Protein AF-A0A4Y2TD21-F1 (afdb_monomer_lite)

Sequence (107 aa):
MTGELARDAGLSAEEKIDSILKSVLDAIQEEIKSRFTRMNDLNSKFGFLLDVEKLFNKPLDDDEQISCKNLSRFCSTDFDGQELVAEICDCKMLSRNKQDVRPQKPQ

Foldseek 3Di:
DVVVVVVVVVVVVVVVVVVVVVVVVVVVVVVVVVVVVVVVVVCQQCVVVVPLVCLQPDPDDPVQLVSLCSNCVVVVVPGDSVVVNVVSVVVNVVVVVVVVPDDDDDD

Radius of gyration: 28.61 Å; chains: 1; bounding box: 57×46×87 Å

Structure (mmCIF, N/CA/C/O backbone):
data_AF-A0A4Y2TD21-F1
#
_entry.id   AF-A0A4Y2TD21-F1
#
loop_
_atom_site.group_PDB
_atom_site.id
_atom_site.type_symbol
_atom_site.label_atom_id
_atom_site.label_alt_id
_atom_site.label_comp_id
_atom_site.label_asym_id
_atom_site.label_entity_id
_atom_site.label_seq_id
_atom_site.pdbx_PDB_ins_code
_atom_site.Cartn_x
_atom_site.Cartn_y
_atom_site.Cartn_z
_atom_site.occupancy
_atom_site.B_iso_or_equiv
_atom_site.auth_seq_id
_atom_site.auth_comp_id
_atom_site.auth_asym_id
_atom_site.auth_atom_id
_atom_site.pdbx_PDB_model_num
ATOM 1 N N . MET A 1 1 ? 42.680 12.720 -44.587 1.00 60.19 1 MET A N 1
ATOM 2 C CA . MET A 1 1 ? 41.343 12.332 -45.083 1.00 60.19 1 MET A CA 1
ATOM 3 C C . MET A 1 1 ? 40.782 11.039 -44.491 1.00 60.19 1 MET A C 1
ATOM 5 O O . MET A 1 1 ? 39.798 11.143 -43.780 1.00 60.19 1 MET A O 1
ATOM 9 N N . THR A 1 2 ? 41.338 9.835 -44.696 1.00 63.81 2 THR A N 1
ATOM 10 C CA . THR A 1 2 ? 40.731 8.587 -44.150 1.00 63.81 2 THR A CA 1
ATOM 11 C C . THR A 1 2 ? 40.754 8.493 -42.618 1.00 63.81 2 THR A C 1
ATOM 13 O O . THR A 1 2 ? 39.800 8.004 -42.023 1.00 63.81 2 THR A O 1
ATOM 16 N N . GLY A 1 3 ? 41.802 9.005 -41.964 1.00 65.62 3 GLY A N 1
ATOM 17 C CA . GLY A 1 3 ? 41.897 9.028 -40.496 1.00 65.62 3 GLY A CA 1
ATOM 18 C C . GLY A 1 3 ? 41.008 10.072 -39.804 1.00 65.62 3 GLY A C 1
ATOM 19 O O . GLY A 1 3 ? 40.674 9.896 -38.638 1.00 65.62 3 GLY A O 1
ATOM 20 N N . GLU A 1 4 ? 40.603 11.135 -40.503 1.00 67.06 4 GLU A N 1
ATOM 21 C CA . GLU A 1 4 ? 39.709 12.173 -39.958 1.00 67.06 4 GLU A CA 1
ATOM 22 C C . GLU A 1 4 ? 38.255 11.701 -39.969 1.00 67.06 4 GLU A C 1
ATOM 24 O O . GLU A 1 4 ? 37.579 11.807 -38.954 1.00 67.06 4 GLU A O 1
ATOM 29 N N . LEU A 1 5 ? 37.811 11.071 -41.064 1.00 68.94 5 LEU A N 1
ATOM 30 C CA . LEU A 1 5 ? 36.469 10.486 -41.173 1.00 68.94 5 LEU A CA 1
ATOM 31 C C . LEU A 1 5 ? 36.238 9.354 -40.158 1.00 68.94 5 LEU A C 1
ATOM 33 O O . LEU A 1 5 ? 35.152 9.234 -39.601 1.00 68.94 5 LEU A O 1
ATOM 37 N N . ALA A 1 6 ? 37.261 8.536 -39.887 1.00 70.56 6 ALA A N 1
ATOM 38 C CA . ALA A 1 6 ? 37.178 7.478 -38.879 1.00 70.56 6 ALA A CA 1
ATOM 39 C C . ALA A 1 6 ? 37.098 8.032 -37.443 1.00 70.56 6 ALA A C 1
ATOM 41 O O . ALA A 1 6 ? 36.390 7.470 -36.611 1.00 70.56 6 ALA A O 1
ATOM 42 N N . ARG A 1 7 ? 37.797 9.140 -37.155 1.00 73.50 7 ARG A N 1
ATOM 43 C CA . ARG A 1 7 ? 37.713 9.833 -35.859 1.00 73.50 7 ARG A CA 1
ATOM 44 C C . ARG A 1 7 ? 36.351 10.497 -35.659 1.00 73.50 7 ARG A C 1
ATOM 46 O O . ARG A 1 7 ? 35.777 10.349 -34.591 1.00 73.50 7 ARG A O 1
ATOM 53 N N . ASP A 1 8 ? 35.827 11.159 -36.685 1.00 74.94 8 ASP A N 1
ATOM 54 C CA . ASP A 1 8 ? 34.511 11.811 -36.658 1.00 74.94 8 ASP A CA 1
ATOM 55 C C . ASP A 1 8 ? 33.362 10.797 -36.494 1.00 74.94 8 ASP A C 1
ATOM 57 O O . ASP A 1 8 ? 32.475 10.966 -35.660 1.00 74.94 8 ASP A O 1
ATOM 61 N N . ALA A 1 9 ? 33.433 9.658 -37.195 1.00 76.19 9 ALA A N 1
ATOM 62 C CA . ALA A 1 9 ? 32.492 8.554 -37.000 1.00 76.19 9 ALA A CA 1
ATOM 63 C C . ALA A 1 9 ? 32.563 7.954 -35.581 1.00 76.19 9 ALA A C 1
ATOM 65 O O . ALA A 1 9 ? 31.533 7.564 -35.031 1.00 76.19 9 ALA A O 1
ATOM 66 N N . GLY A 1 10 ? 33.763 7.894 -34.988 1.00 76.88 10 GLY A N 1
ATOM 67 C CA . GLY A 1 10 ? 33.968 7.482 -33.598 1.00 76.88 10 GLY A CA 1
ATOM 68 C C . GLY A 1 10 ? 33.323 8.448 -32.603 1.00 76.88 10 GLY A C 1
ATOM 69 O O . GLY A 1 10 ? 32.544 8.009 -31.762 1.00 76.88 10 GLY A O 1
ATOM 70 N N . LEU A 1 11 ? 33.558 9.755 -32.767 1.00 74.62 11 LEU A N 1
ATOM 71 C CA . LEU A 1 11 ? 32.929 10.802 -31.952 1.00 74.62 11 LEU A CA 1
ATOM 72 C C . LEU A 1 11 ? 31.394 10.746 -32.053 1.00 74.62 11 LEU A C 1
ATOM 74 O O . LEU A 1 11 ? 30.709 10.754 -31.035 1.00 74.62 11 LEU A O 1
ATOM 78 N N . SER A 1 12 ? 30.844 10.561 -33.258 1.00 87.62 12 SER A N 1
ATOM 79 C CA . SER A 1 12 ? 29.394 10.416 -33.456 1.00 87.62 12 SER A CA 1
ATOM 80 C C . SER A 1 12 ? 28.809 9.155 -32.800 1.00 87.62 12 SER A C 1
ATOM 82 O O . SER A 1 12 ? 27.655 9.150 -32.360 1.00 87.62 12 SER A O 1
ATOM 84 N N . ALA A 1 13 ? 29.571 8.059 -32.744 1.00 89.88 13 ALA A N 1
ATOM 85 C CA . ALA A 1 13 ? 29.144 6.839 -32.064 1.00 89.88 13 ALA A CA 1
ATOM 86 C C . ALA A 1 13 ? 29.146 7.014 -30.538 1.00 89.88 13 ALA A C 1
ATOM 88 O O . ALA A 1 13 ? 28.184 6.605 -29.886 1.00 89.88 13 ALA A O 1
ATOM 89 N N . GLU A 1 14 ? 30.176 7.657 -29.985 1.00 91.19 14 GLU A N 1
ATOM 90 C CA . GLU A 1 14 ? 30.267 7.989 -28.558 1.00 91.19 14 GLU A CA 1
ATOM 91 C C . GLU A 1 14 ? 29.109 8.896 -28.120 1.00 91.19 14 GLU A C 1
ATOM 93 O O . GLU A 1 14 ? 28.405 8.568 -27.168 1.00 91.19 14 GLU A O 1
ATOM 98 N N . GLU A 1 15 ? 28.812 9.959 -28.873 1.00 93.44 15 GLU A N 1
ATOM 99 C CA . GLU A 1 15 ? 27.688 10.865 -28.587 1.00 93.44 15 GLU A CA 1
ATOM 100 C C . GLU A 1 15 ? 26.330 10.149 -28.585 1.00 93.44 15 GLU A C 1
ATOM 102 O O . GLU A 1 15 ? 25.465 10.426 -27.747 1.00 93.44 15 GLU A O 1
ATOM 107 N N . LYS A 1 16 ? 26.127 9.198 -29.508 1.00 93.94 16 LYS A N 1
ATOM 108 C CA . LYS A 1 16 ? 24.903 8.385 -29.552 1.00 93.94 16 LYS A CA 1
ATOM 109 C C . LYS A 1 16 ? 24.796 7.458 -28.351 1.00 93.94 16 LYS A C 1
ATOM 111 O O . LYS A 1 16 ? 23.710 7.338 -27.788 1.00 93.94 16 LYS A O 1
ATOM 116 N N . ILE A 1 17 ? 25.893 6.809 -27.963 1.00 95.00 17 ILE A N 1
ATOM 117 C CA . ILE A 1 17 ? 25.929 5.947 -26.777 1.00 95.00 17 ILE A CA 1
ATOM 118 C C . ILE A 1 17 ? 25.608 6.777 -25.533 1.00 95.00 17 ILE A C 1
ATOM 120 O O . ILE A 1 17 ? 24.720 6.400 -24.771 1.00 95.00 17 ILE A O 1
ATOM 124 N N . ASP A 1 18 ? 26.234 7.942 -25.379 1.00 96.31 18 ASP A N 1
ATOM 125 C CA . ASP A 1 18 ? 25.968 8.868 -24.278 1.00 96.31 18 ASP A CA 1
ATOM 126 C C . ASP A 1 18 ? 24.509 9.329 -24.244 1.00 96.31 18 ASP A C 1
ATOM 128 O O . ASP A 1 18 ? 23.890 9.369 -23.178 1.00 96.31 18 ASP A O 1
ATOM 132 N N . SER A 1 19 ? 23.932 9.656 -25.402 1.00 95.88 19 SER A N 1
ATOM 133 C CA . SER A 1 19 ? 22.521 10.034 -25.500 1.00 95.88 19 SER A CA 1
ATOM 134 C C . SER A 1 19 ? 21.601 8.896 -25.063 1.00 95.88 19 SER A C 1
ATOM 136 O O . SER A 1 19 ? 20.652 9.135 -24.319 1.00 95.88 19 SER A O 1
ATOM 138 N N . ILE A 1 20 ? 21.872 7.664 -25.505 1.00 96.50 20 ILE A N 1
ATOM 139 C CA . ILE A 1 20 ? 21.077 6.488 -25.133 1.00 96.50 20 ILE A CA 1
ATOM 140 C C . ILE A 1 20 ? 21.192 6.230 -23.631 1.00 96.50 20 ILE A C 1
ATOM 142 O O . ILE A 1 20 ? 20.176 6.025 -22.970 1.00 96.50 20 ILE A O 1
ATOM 146 N N . LEU A 1 21 ? 22.407 6.276 -23.079 1.00 97.81 21 LEU A N 1
ATOM 147 C CA . LEU A 1 21 ? 22.640 6.075 -21.651 1.00 97.81 21 LEU A CA 1
ATOM 148 C C . LEU A 1 21 ? 21.890 7.110 -20.812 1.00 97.81 21 LEU A C 1
ATOM 150 O O . LEU A 1 21 ? 21.228 6.730 -19.849 1.00 97.81 21 LEU A O 1
ATOM 154 N N . LYS A 1 22 ? 21.922 8.389 -21.202 1.00 97.81 22 LYS A N 1
ATOM 155 C CA . LYS A 1 22 ? 21.147 9.449 -20.536 1.00 97.81 22 LYS A CA 1
ATOM 156 C C . LYS A 1 22 ? 19.652 9.148 -20.561 1.00 97.81 22 LYS A C 1
ATOM 158 O O . LYS A 1 22 ? 19.033 9.111 -19.506 1.00 97.81 22 LYS A O 1
ATOM 163 N N . SER A 1 23 ? 19.093 8.824 -21.728 1.00 97.75 23 SER A N 1
ATOM 164 C CA . SER A 1 23 ? 17.667 8.492 -21.840 1.00 97.75 23 SER A CA 1
ATOM 165 C C . SER A 1 23 ? 17.267 7.266 -21.012 1.00 97.75 23 SER A C 1
ATOM 167 O O . SER A 1 23 ? 16.188 7.247 -20.422 1.00 97.75 23 SER A O 1
ATOM 169 N N . VAL A 1 24 ? 18.127 6.246 -20.936 1.00 98.38 24 VAL A N 1
ATOM 170 C CA . VAL A 1 24 ? 17.888 5.065 -20.092 1.00 98.38 24 VAL A CA 1
ATOM 171 C C . VAL A 1 24 ? 17.927 5.432 -18.608 1.00 98.38 24 VAL A C 1
ATOM 173 O O . VAL A 1 24 ? 17.062 4.989 -17.853 1.00 98.38 24 VAL A O 1
ATOM 176 N N . LEU A 1 25 ? 18.892 6.250 -18.182 1.00 98.62 25 LEU A N 1
ATOM 177 C CA . LEU A 1 25 ? 18.987 6.714 -16.796 1.00 98.62 25 LEU A CA 1
ATOM 178 C C . LEU A 1 25 ? 17.778 7.563 -16.396 1.00 98.62 25 LEU A C 1
ATOM 180 O O . LEU A 1 25 ? 17.222 7.335 -15.322 1.00 98.62 25 LEU A O 1
ATOM 184 N N . ASP A 1 26 ? 17.327 8.463 -17.269 1.00 98.44 26 ASP A N 1
ATOM 185 C CA . ASP A 1 26 ? 16.133 9.282 -17.040 1.00 98.44 26 ASP A CA 1
ATOM 186 C C . ASP A 1 26 ? 14.885 8.400 -16.873 1.00 98.44 26 ASP A C 1
ATOM 188 O O . ASP A 1 26 ? 14.118 8.563 -15.922 1.00 98.44 26 ASP A O 1
ATOM 192 N N . ALA A 1 27 ? 14.712 7.398 -17.744 1.00 98.50 27 ALA A N 1
ATOM 193 C CA . ALA A 1 27 ? 13.598 6.457 -17.653 1.00 98.50 27 ALA A CA 1
ATOM 194 C C . ALA A 1 27 ? 13.627 5.640 -16.349 1.00 98.50 27 ALA A C 1
ATOM 196 O O . ALA A 1 27 ? 12.594 5.466 -15.700 1.00 98.50 27 ALA A O 1
ATOM 197 N N . ILE A 1 28 ? 14.806 5.165 -15.931 1.00 98.62 28 ILE A N 1
ATOM 198 C CA . ILE A 1 28 ? 14.974 4.444 -14.661 1.00 98.62 28 ILE A CA 1
ATOM 199 C C . ILE A 1 28 ? 14.655 5.358 -13.476 1.00 98.62 28 ILE A C 1
ATOM 201 O O . ILE A 1 28 ? 13.979 4.932 -12.539 1.00 98.62 28 ILE A O 1
ATOM 205 N N . GLN A 1 29 ? 15.118 6.607 -13.504 1.00 98.69 29 GLN A N 1
ATOM 206 C CA . GLN A 1 29 ? 14.864 7.564 -12.434 1.00 98.69 29 GLN A CA 1
ATOM 207 C C . GLN A 1 29 ? 13.363 7.826 -12.262 1.00 98.69 29 GLN A C 1
ATOM 209 O O . GLN A 1 29 ? 12.869 7.801 -11.131 1.00 98.69 29 GLN A O 1
ATOM 214 N N . GLU A 1 30 ? 12.631 8.047 -13.353 1.00 98.62 30 GLU A N 1
ATOM 215 C CA . GLU A 1 30 ? 11.182 8.270 -13.299 1.00 98.62 30 GLU A CA 1
ATOM 216 C C . GLU A 1 30 ? 10.420 7.024 -12.835 1.00 98.62 30 GLU A C 1
ATOM 218 O O . GLU A 1 30 ? 9.515 7.125 -12.001 1.00 98.62 30 GLU A O 1
ATOM 223 N N . GLU A 1 31 ? 10.835 5.832 -13.266 1.00 98.62 31 GLU A N 1
ATOM 224 C CA . GLU A 1 31 ? 10.248 4.578 -12.788 1.00 98.62 31 GLU A CA 1
ATOM 225 C C . GLU A 1 31 ? 10.483 4.381 -11.281 1.00 98.62 31 GLU A C 1
ATOM 227 O O . GLU A 1 31 ? 9.562 4.017 -10.546 1.00 98.62 31 GLU A O 1
ATOM 232 N N . ILE A 1 32 ? 11.692 4.668 -10.781 1.00 98.69 32 ILE A N 1
ATOM 233 C CA . ILE A 1 32 ? 12.002 4.597 -9.345 1.00 98.69 32 ILE A CA 1
ATOM 234 C C . ILE A 1 32 ? 11.141 5.588 -8.559 1.00 98.69 32 ILE A C 1
ATOM 236 O O . ILE A 1 32 ? 10.548 5.203 -7.549 1.00 98.69 32 ILE A O 1
ATOM 240 N N . LYS A 1 33 ? 11.023 6.840 -9.021 1.00 98.69 33 LYS A N 1
ATOM 241 C CA . LYS A 1 33 ? 10.160 7.847 -8.380 1.00 98.69 33 LYS A CA 1
ATOM 242 C C . LYS A 1 33 ? 8.706 7.388 -8.341 1.00 98.69 33 LYS A C 1
ATOM 244 O O . LYS A 1 33 ? 8.080 7.443 -7.286 1.00 98.69 33 LYS A O 1
ATOM 249 N N . SER A 1 34 ? 8.183 6.897 -9.462 1.00 98.56 34 SER A N 1
ATOM 250 C CA . SER A 1 34 ? 6.815 6.384 -9.568 1.00 98.56 34 SER A CA 1
ATOM 251 C C . SER A 1 34 ? 6.568 5.235 -8.586 1.00 98.56 34 SER A C 1
ATOM 253 O O . SER A 1 34 ? 5.606 5.255 -7.812 1.00 98.56 34 SER A O 1
ATOM 255 N N . ARG A 1 35 ? 7.491 4.266 -8.527 1.00 98.56 35 ARG A N 1
ATOM 256 C CA . ARG A 1 35 ? 7.411 3.143 -7.584 1.00 98.56 35 ARG A CA 1
ATOM 257 C C . ARG A 1 35 ? 7.476 3.594 -6.134 1.00 98.56 35 ARG A C 1
ATOM 259 O O . ARG A 1 35 ? 6.708 3.080 -5.328 1.00 98.56 35 ARG A O 1
ATOM 266 N N . PHE A 1 36 ? 8.348 4.543 -5.807 1.00 98.38 36 PHE A N 1
ATOM 267 C CA . PHE A 1 36 ? 8.470 5.068 -4.450 1.00 98.38 36 PHE A CA 1
ATOM 268 C C . PHE A 1 36 ? 7.202 5.814 -4.019 1.00 98.38 36 PHE A C 1
ATOM 270 O O . PHE A 1 36 ? 6.693 5.586 -2.924 1.00 98.38 36 PHE A O 1
ATOM 277 N N . THR A 1 37 ? 6.627 6.626 -4.908 1.00 98.44 37 THR A N 1
ATOM 278 C CA . THR A 1 37 ? 5.337 7.290 -4.679 1.00 98.44 37 THR A CA 1
ATOM 279 C C . THR A 1 37 ? 4.228 6.273 -4.431 1.00 98.44 37 THR A C 1
ATOM 281 O O . THR A 1 37 ? 3.509 6.384 -3.440 1.00 98.44 37 THR A O 1
ATOM 284 N N . ARG A 1 38 ? 4.125 5.237 -5.274 1.00 97.12 38 ARG A N 1
ATOM 285 C CA . ARG A 1 38 ? 3.136 4.167 -5.088 1.00 97.12 38 ARG A CA 1
ATOM 286 C C . ARG A 1 38 ? 3.357 3.403 -3.783 1.00 97.12 38 ARG A C 1
ATOM 288 O O . ARG A 1 38 ? 2.396 3.093 -3.095 1.00 97.12 38 ARG A O 1
ATOM 295 N N . MET A 1 39 ? 4.604 3.113 -3.424 1.00 97.12 39 MET A N 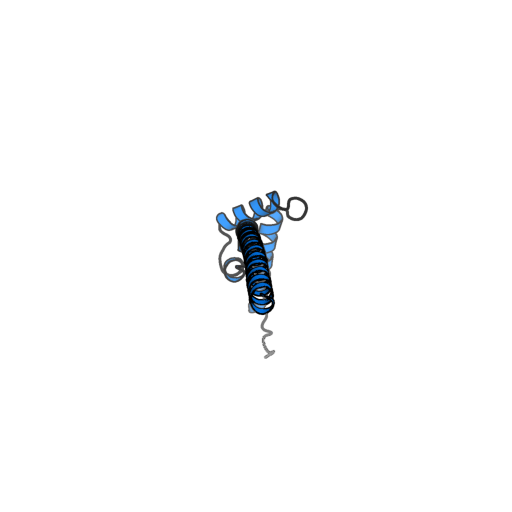1
ATOM 296 C CA . MET A 1 39 ? 4.934 2.443 -2.166 1.00 97.12 39 MET A CA 1
ATOM 297 C C . MET A 1 39 ? 4.508 3.280 -0.954 1.00 97.12 39 MET A C 1
ATOM 299 O O . MET A 1 39 ? 3.916 2.734 -0.031 1.00 97.12 39 MET A O 1
ATOM 303 N N . ASN A 1 40 ? 4.742 4.595 -0.970 1.00 97.00 40 ASN A N 1
ATOM 304 C CA . ASN A 1 40 ? 4.312 5.490 0.108 1.00 97.00 40 ASN A CA 1
ATOM 305 C C . ASN A 1 40 ? 2.788 5.611 0.203 1.00 97.00 40 ASN A C 1
ATOM 307 O O . ASN A 1 40 ? 2.249 5.640 1.306 1.00 97.00 40 ASN A O 1
ATOM 311 N N . ASP A 1 41 ? 2.092 5.655 -0.934 1.00 95.19 41 ASP A N 1
ATOM 312 C CA . ASP A 1 41 ? 0.626 5.644 -0.977 1.00 95.19 41 ASP A CA 1
ATOM 313 C C . ASP A 1 41 ? 0.052 4.344 -0.393 1.00 95.19 41 ASP A C 1
ATOM 315 O O . ASP A 1 41 ? -0.857 4.372 0.429 1.00 95.19 41 ASP A O 1
ATOM 319 N N . LEU A 1 42 ? 0.630 3.198 -0.747 1.00 94.12 42 LEU A N 1
ATOM 320 C CA . LEU A 1 42 ? 0.238 1.908 -0.183 1.00 94.12 42 LEU A CA 1
ATOM 321 C C . LEU A 1 42 ? 0.544 1.832 1.324 1.00 94.12 42 LEU A C 1
ATOM 323 O O . LEU A 1 42 ? -0.312 1.439 2.117 1.00 94.12 42 LEU A O 1
ATOM 327 N N . ASN A 1 43 ? 1.725 2.296 1.741 1.00 95.44 43 ASN A N 1
ATOM 328 C CA . ASN A 1 43 ? 2.110 2.347 3.149 1.00 95.44 43 ASN A CA 1
ATOM 329 C C . ASN A 1 43 ? 1.196 3.269 3.976 1.00 95.44 43 ASN A C 1
ATOM 331 O O . ASN A 1 43 ? 0.888 2.946 5.117 1.00 95.44 43 ASN A O 1
ATOM 335 N N . SER A 1 44 ? 0.709 4.382 3.420 1.00 93.94 44 SER A N 1
ATOM 336 C CA . SER A 1 44 ? -0.231 5.257 4.137 1.00 93.94 44 SER A CA 1
ATOM 337 C C . SER A 1 44 ? -1.624 4.638 4.305 1.00 93.94 44 SER A C 1
ATOM 339 O O . SER A 1 44 ? -2.335 4.986 5.244 1.00 93.94 44 SER A O 1
ATOM 341 N N . LYS A 1 45 ? -2.008 3.701 3.428 1.00 92.81 45 LYS A N 1
ATOM 342 C CA . LYS A 1 45 ? -3.327 3.051 3.437 1.00 92.81 45 LYS A CA 1
ATOM 343 C C . LYS A 1 45 ? -3.394 1.811 4.320 1.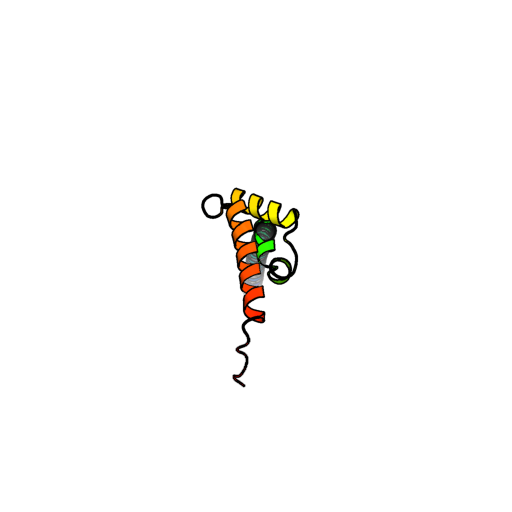00 92.81 45 LYS A C 1
ATOM 345 O O . LYS A 1 45 ? -4.381 1.633 5.025 1.00 92.81 45 LYS A O 1
ATOM 350 N N . PHE A 1 46 ? -2.378 0.949 4.277 1.00 93.12 46 PHE A N 1
ATOM 351 C CA . PHE A 1 46 ? -2.371 -0.309 5.039 1.00 93.12 46 PHE A CA 1
ATOM 352 C C . PHE A 1 46 ? -1.107 -0.537 5.868 1.00 93.12 46 PHE A C 1
ATOM 354 O O . PHE A 1 46 ? -1.033 -1.529 6.586 1.00 93.12 46 PHE A O 1
ATOM 361 N N . GLY A 1 47 ? -0.112 0.353 5.808 1.00 94.88 47 GLY A N 1
ATOM 362 C CA . GLY A 1 47 ? 1.165 0.168 6.508 1.00 94.88 47 GLY A CA 1
ATOM 363 C C . GLY A 1 47 ? 1.025 0.053 8.026 1.00 94.88 47 GLY A C 1
ATOM 364 O O . GLY A 1 47 ? 1.852 -0.596 8.656 1.00 94.88 47 GLY A O 1
ATOM 365 N N . PHE A 1 48 ? -0.058 0.578 8.612 1.00 94.38 48 PHE A N 1
ATOM 366 C CA . PHE A 1 48 ? -0.373 0.383 10.031 1.00 94.38 48 PHE A CA 1
ATOM 367 C C . PHE A 1 48 ? -0.509 -1.104 10.417 1.00 94.38 48 PHE A C 1
ATOM 369 O O . PHE A 1 48 ? -0.185 -1.468 11.543 1.00 94.38 48 PHE A O 1
ATOM 376 N N . LEU A 1 49 ? -0.907 -1.978 9.479 1.00 94.38 49 LEU A N 1
ATOM 377 C CA . LEU A 1 49 ? -0.981 -3.429 9.691 1.00 94.38 49 LEU A CA 1
ATOM 378 C C . LEU A 1 49 ? 0.396 -4.086 9.857 1.00 94.38 49 LEU A C 1
ATOM 380 O O . LEU A 1 49 ? 0.489 -5.192 10.387 1.00 94.38 49 LEU A O 1
ATOM 384 N N . LEU A 1 50 ? 1.464 -3.424 9.402 1.00 94.75 50 LEU A N 1
ATOM 385 C CA . LEU A 1 50 ? 2.831 -3.936 9.500 1.00 94.75 50 LEU A CA 1
ATOM 386 C C . LEU A 1 50 ? 3.453 -3.676 10.879 1.00 94.75 50 LEU A C 1
ATOM 388 O O . LEU A 1 50 ? 4.397 -4.374 11.252 1.00 94.75 50 LEU A O 1
ATOM 392 N N . ASP A 1 51 ? 2.922 -2.728 11.658 1.00 92.88 51 ASP A N 1
ATOM 393 C CA . ASP A 1 51 ? 3.353 -2.478 13.039 1.00 92.88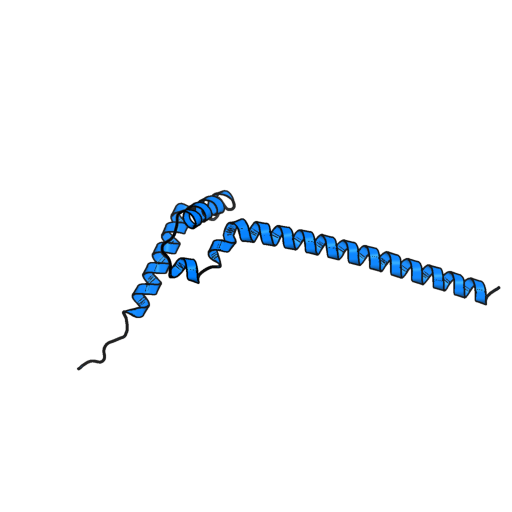 51 ASP A CA 1
ATOM 394 C C . ASP A 1 51 ? 2.664 -3.454 14.008 1.00 92.88 51 ASP A C 1
ATOM 396 O O . ASP A 1 51 ? 1.847 -3.102 14.862 1.00 92.88 51 ASP A O 1
ATOM 400 N N . VAL A 1 52 ? 2.997 -4.735 13.843 1.00 89.94 52 VAL A N 1
ATOM 401 C CA . VAL A 1 52 ? 2.458 -5.842 14.642 1.00 89.94 52 VAL A CA 1
ATOM 402 C C . VAL A 1 52 ? 2.753 -5.635 16.131 1.00 89.94 52 VAL A C 1
ATOM 404 O O . VAL A 1 52 ? 1.933 -5.970 16.983 1.00 89.94 52 VAL A O 1
ATOM 407 N N . GLU A 1 53 ? 3.895 -5.040 16.477 1.00 89.12 53 GLU A N 1
ATOM 408 C CA . GLU A 1 53 ? 4.222 -4.749 17.871 1.00 89.12 53 GLU A CA 1
ATOM 409 C C . GLU A 1 53 ? 3.216 -3.764 18.481 1.00 89.12 53 GLU A C 1
ATOM 411 O O . GLU A 1 53 ? 2.684 -4.027 19.567 1.00 89.12 53 GLU A O 1
ATOM 416 N N . LYS A 1 54 ? 2.902 -2.665 17.777 1.00 89.75 54 LYS A N 1
ATOM 417 C CA . LYS A 1 54 ? 1.877 -1.706 18.208 1.00 89.75 54 LYS A CA 1
ATOM 418 C C . LYS A 1 54 ? 0.512 -2.382 18.327 1.00 89.75 54 LYS A C 1
ATOM 420 O O . LYS A 1 54 ? -0.104 -2.279 19.389 1.00 89.75 54 LYS A O 1
ATOM 425 N N . LEU A 1 55 ? 0.092 -3.126 17.301 1.00 90.56 55 LEU A N 1
ATOM 426 C CA . LEU A 1 55 ? -1.232 -3.758 17.244 1.00 90.56 55 LEU A CA 1
ATOM 427 C C . LEU A 1 55 ? -1.468 -4.781 18.366 1.00 90.56 55 LEU A C 1
ATOM 429 O O . LEU A 1 55 ? -2.556 -4.836 18.940 1.00 90.56 55 LEU A O 1
ATOM 433 N N . PHE A 1 56 ? -0.459 -5.579 18.726 1.00 88.06 56 PHE A N 1
ATOM 434 C CA . PHE A 1 56 ? -0.617 -6.619 19.749 1.00 88.06 56 PHE A CA 1
ATOM 435 C C . PHE A 1 56 ? -0.379 -6.114 21.176 1.00 88.06 56 PHE A C 1
ATOM 437 O O . PHE A 1 56 ? -1.041 -6.574 22.113 1.00 88.06 56 PHE A O 1
ATOM 444 N N . ASN A 1 57 ? 0.537 -5.165 21.378 1.00 86.38 57 ASN A N 1
ATOM 445 C CA . ASN A 1 57 ? 0.936 -4.768 22.730 1.00 86.38 57 ASN A CA 1
ATOM 446 C C . ASN A 1 57 ? 0.140 -3.576 23.270 1.00 86.38 57 ASN A C 1
ATOM 448 O O . ASN A 1 57 ? -0.076 -3.490 24.482 1.00 86.38 57 ASN A O 1
ATOM 452 N N . LYS A 1 58 ? -0.357 -2.683 22.407 1.00 86.62 58 LYS A N 1
ATOM 453 C CA . LYS A 1 58 ? -1.088 -1.473 22.820 1.00 86.62 58 LYS A CA 1
ATOM 454 C C . LYS A 1 58 ? -2.582 -1.604 22.532 1.00 86.62 58 LYS A C 1
ATOM 456 O O . LYS A 1 58 ? -2.960 -2.364 21.642 1.00 86.62 58 LYS A O 1
ATOM 461 N N . PRO A 1 59 ? -3.476 -1.001 23.338 1.00 86.19 59 PRO A N 1
ATOM 462 C CA . PRO A 1 59 ? -4.879 -0.848 22.949 1.00 86.19 59 PRO A CA 1
ATOM 463 C C . PRO A 1 59 ? -4.966 -0.204 21.563 1.00 86.19 59 PRO A C 1
ATOM 465 O O . PRO A 1 59 ? -4.175 0.691 21.286 1.00 86.19 59 PRO A O 1
ATOM 468 N N . LEU A 1 60 ? -5.900 -0.679 20.737 1.00 88.94 60 LEU A N 1
ATOM 469 C CA . LEU A 1 60 ? -6.243 -0.019 19.480 1.00 88.94 60 LEU A CA 1
ATOM 470 C C . LEU A 1 60 ? -6.743 1.387 19.806 1.00 88.94 60 LEU A C 1
ATOM 472 O O . LEU A 1 60 ? -7.710 1.528 20.560 1.00 88.94 60 LEU A O 1
ATOM 476 N N . ASP A 1 61 ? -6.062 2.397 19.281 1.00 90.00 61 ASP A N 1
ATOM 477 C CA . ASP A 1 61 ? -6.477 3.783 19.414 1.00 90.00 61 ASP A CA 1
ATOM 478 C C . ASP A 1 61 ? -7.475 4.168 18.303 1.00 90.00 61 ASP A C 1
ATOM 480 O O . ASP A 1 61 ? -7.893 3.349 17.470 1.00 90.00 61 ASP A O 1
ATOM 484 N N . ASP A 1 62 ? -7.946 5.414 18.341 1.00 93.44 62 ASP A N 1
ATOM 485 C CA . ASP A 1 62 ? -8.889 5.921 17.345 1.00 93.44 62 ASP A CA 1
ATOM 486 C C . ASP A 1 62 ? -8.250 6.011 15.948 1.00 93.44 62 ASP A C 1
ATOM 488 O O . ASP A 1 62 ? -8.951 5.828 14.947 1.00 93.44 62 ASP A O 1
ATOM 492 N N . ASP A 1 63 ? -6.933 6.224 15.858 1.00 92.38 63 ASP A N 1
ATOM 493 C CA . ASP A 1 63 ? -6.220 6.344 14.586 1.00 92.38 63 ASP A CA 1
ATOM 494 C C . ASP A 1 63 ? -6.157 4.992 13.866 1.00 92.38 63 ASP A C 1
ATOM 496 O O . ASP A 1 63 ? -6.396 4.924 12.655 1.00 92.38 63 ASP A O 1
ATOM 500 N N . GLU A 1 64 ? -5.920 3.888 14.580 1.00 92.56 64 GLU A N 1
ATOM 501 C CA . GLU A 1 64 ? -5.993 2.550 13.981 1.00 92.56 64 GLU A CA 1
ATOM 502 C C . GLU A 1 64 ? -7.412 2.174 13.548 1.00 92.56 64 GLU A C 1
ATOM 504 O O . GLU A 1 64 ? -7.597 1.578 12.482 1.00 92.56 64 GLU A O 1
ATOM 509 N N . GLN A 1 65 ? -8.430 2.534 14.333 1.00 94.25 65 GLN A N 1
ATOM 510 C CA . GLN A 1 65 ? -9.822 2.284 13.952 1.00 94.25 65 GLN A CA 1
ATOM 511 C C . GLN A 1 65 ? -10.204 3.071 12.692 1.00 94.25 65 GLN A C 1
ATOM 513 O O . GLN A 1 65 ? -10.879 2.549 11.798 1.00 94.25 65 GLN A O 1
ATOM 518 N N . ILE A 1 66 ? -9.759 4.327 12.591 1.00 95.50 66 ILE A N 1
ATOM 519 C CA . ILE A 1 66 ? -9.910 5.138 11.380 1.00 95.50 66 ILE A CA 1
ATOM 520 C C . ILE A 1 66 ? -9.146 4.502 10.215 1.00 95.50 66 ILE A C 1
ATOM 522 O O . ILE A 1 66 ? -9.684 4.425 9.108 1.00 95.50 66 ILE A O 1
ATOM 526 N N . SER A 1 67 ? -7.938 3.994 10.454 1.00 95.50 67 SER A N 1
ATOM 527 C CA . SER A 1 67 ? -7.121 3.325 9.436 1.00 95.50 67 SER A CA 1
ATOM 528 C C . SER A 1 67 ? -7.806 2.073 8.885 1.00 95.50 67 SER A C 1
ATOM 530 O O . SER A 1 67 ? -7.874 1.909 7.668 1.00 95.50 67 SER A O 1
ATOM 532 N N . CYS A 1 68 ? -8.437 1.257 9.735 1.00 95.62 68 CYS A N 1
ATOM 533 C CA . CYS A 1 68 ? -9.228 0.101 9.297 1.00 95.62 68 CYS A CA 1
ATOM 534 C C . CYS A 1 68 ? -10.424 0.513 8.420 1.00 95.62 68 CYS A C 1
ATOM 536 O O . CYS A 1 68 ? -10.666 -0.076 7.365 1.00 95.62 68 CYS A O 1
ATOM 538 N N . LYS A 1 69 ? -11.151 1.575 8.797 1.00 94.69 69 LYS A N 1
ATOM 539 C CA . LYS A 1 69 ? -12.261 2.114 7.985 1.00 94.69 69 LYS A CA 1
ATOM 540 C C . LYS A 1 69 ? -11.782 2.677 6.648 1.00 94.69 69 LYS A C 1
ATOM 542 O O . LYS A 1 69 ? -12.450 2.504 5.630 1.00 94.69 69 LYS A O 1
ATOM 547 N N . ASN A 1 70 ? -10.640 3.357 6.634 1.00 95.31 70 ASN A N 1
ATOM 548 C CA . ASN A 1 70 ? -10.051 3.890 5.409 1.00 95.31 70 ASN A CA 1
ATOM 549 C C . ASN A 1 70 ? -9.565 2.770 4.485 1.00 95.31 70 ASN A C 1
ATOM 551 O O . ASN A 1 70 ? -9.787 2.853 3.278 1.00 95.31 70 ASN A O 1
ATOM 555 N N . LEU A 1 71 ? -8.988 1.702 5.041 1.00 95.12 71 LEU A N 1
ATOM 556 C CA . LEU A 1 71 ? -8.609 0.518 4.277 1.00 95.12 71 LEU A CA 1
ATOM 557 C C . LEU A 1 71 ? -9.831 -0.150 3.639 1.00 95.12 71 LEU A C 1
ATOM 559 O O . LEU A 1 71 ? -9.796 -0.453 2.452 1.00 95.12 71 LEU A O 1
ATOM 563 N N . SER A 1 72 ? -10.937 -0.278 4.374 1.00 95.31 72 SER A N 1
ATOM 564 C CA . SER A 1 72 ? -12.203 -0.774 3.821 1.00 95.31 72 SER A CA 1
ATOM 565 C C . SER A 1 72 ? -12.743 0.111 2.692 1.00 95.31 72 SER A C 1
ATOM 567 O O . SER A 1 72 ? -13.248 -0.388 1.698 1.00 95.31 72 SER A O 1
ATOM 569 N N . ARG A 1 73 ? -12.572 1.437 2.749 1.00 93.75 73 ARG A N 1
ATOM 570 C CA . ARG A 1 73 ? -12.933 2.310 1.612 1.00 93.75 73 ARG A CA 1
ATOM 571 C C . ARG A 1 73 ? -12.032 2.106 0.394 1.00 93.75 73 ARG A C 1
ATOM 573 O O . ARG A 1 73 ? -12.490 2.292 -0.729 1.00 93.75 73 ARG A O 1
ATOM 580 N N . PHE A 1 74 ? -10.762 1.777 0.615 1.00 92.62 74 PHE A N 1
ATOM 581 C CA . PHE A 1 74 ? -9.786 1.549 -0.449 1.00 92.62 74 PHE A CA 1
ATOM 582 C C . PHE A 1 74 ? -9.939 0.165 -1.102 1.00 92.62 74 PHE A C 1
ATOM 584 O O . PHE A 1 74 ? -9.876 0.061 -2.324 1.00 92.62 74 PHE A O 1
ATOM 591 N N . CYS A 1 75 ? -10.189 -0.869 -0.300 1.00 91.88 75 CYS A N 1
ATOM 592 C CA . CYS A 1 75 ? -10.350 -2.268 -0.699 1.00 91.88 75 CYS A CA 1
ATOM 593 C C . CYS A 1 75 ? -11.723 -2.789 -0.251 1.00 91.88 75 CYS A C 1
ATOM 595 O O . CYS A 1 75 ? -11.831 -3.727 0.538 1.00 91.88 75 CYS A O 1
ATOM 597 N N . SER A 1 76 ? -12.785 -2.155 -0.746 1.00 91.94 76 SER A N 1
ATOM 598 C CA . SER A 1 76 ? -14.161 -2.380 -0.278 1.00 91.94 76 SER A CA 1
ATOM 599 C C . SER A 1 76 ? -14.744 -3.746 -0.608 1.00 91.94 76 SER A C 1
ATOM 601 O O . SER A 1 76 ? -15.748 -4.134 -0.019 1.00 91.94 76 SER A O 1
ATOM 603 N N . THR A 1 77 ? -14.135 -4.475 -1.539 1.00 94.56 77 THR A N 1
ATOM 604 C CA . THR A 1 77 ? -14.519 -5.853 -1.860 1.00 94.56 77 THR A CA 1
ATOM 605 C C . THR A 1 77 ? -13.920 -6.868 -0.900 1.00 94.56 77 THR A C 1
ATOM 607 O O . THR A 1 77 ? -14.474 -7.953 -0.760 1.00 94.56 77 THR A O 1
ATOM 610 N N . ASP A 1 78 ? -12.802 -6.518 -0.263 1.00 92.44 78 ASP A N 1
ATOM 611 C CA . ASP A 1 78 ? -11.948 -7.479 0.434 1.00 92.44 78 ASP A CA 1
ATOM 612 C C . ASP A 1 78 ? -12.003 -7.298 1.951 1.00 92.44 78 ASP A C 1
ATOM 614 O O . ASP A 1 78 ? -11.806 -8.259 2.690 1.00 92.44 78 ASP A O 1
ATOM 618 N N . PHE A 1 79 ? -12.270 -6.074 2.420 1.00 90.88 79 PHE A N 1
ATOM 619 C CA . PHE A 1 79 ? -12.248 -5.745 3.841 1.00 90.88 79 PHE A CA 1
ATOM 620 C C . PHE A 1 79 ? -13.488 -4.965 4.273 1.00 90.88 79 PHE A C 1
ATOM 622 O O . PHE A 1 79 ? -13.781 -3.885 3.747 1.00 90.88 79 PHE A O 1
ATOM 629 N N . ASP A 1 80 ? -14.133 -5.443 5.335 1.00 95.81 80 ASP A N 1
ATOM 630 C CA . ASP A 1 80 ? -14.962 -4.608 6.197 1.00 95.81 80 ASP A CA 1
ATOM 631 C C . ASP A 1 80 ? -14.100 -4.013 7.321 1.00 95.81 80 ASP A C 1
ATOM 633 O O . ASP A 1 80 ? -13.333 -4.700 7.997 1.00 95.81 80 ASP A O 1
ATOM 637 N N . GLY A 1 81 ? -14.191 -2.695 7.503 1.00 94.56 81 GLY A N 1
ATOM 638 C CA . GLY A 1 81 ? -13.330 -1.982 8.444 1.00 94.56 81 GLY A CA 1
ATOM 639 C C . GLY A 1 81 ? -13.650 -2.283 9.908 1.00 94.56 81 GLY A C 1
ATOM 640 O O . GLY A 1 81 ? -12.756 -2.185 10.742 1.00 94.56 81 GLY A O 1
ATOM 641 N N . GLN A 1 82 ? -14.898 -2.629 10.231 1.00 95.19 82 GLN A N 1
ATOM 642 C CA . GLN A 1 82 ? -15.290 -3.013 11.590 1.00 95.19 82 GLN A CA 1
ATOM 643 C C . GLN A 1 82 ? -14.886 -4.457 11.879 1.00 95.19 82 GLN A C 1
ATOM 645 O O . GLN A 1 82 ? -14.354 -4.734 12.952 1.00 95.19 82 GLN A O 1
ATOM 650 N N . GLU A 1 83 ? -15.078 -5.354 10.911 1.00 96.62 83 GLU A N 1
ATOM 651 C CA . GLU A 1 83 ? -14.630 -6.745 10.996 1.00 96.62 83 GLU A CA 1
ATOM 652 C C . GLU A 1 83 ? -13.111 -6.824 11.180 1.00 96.62 83 GLU A C 1
ATOM 654 O O . GLU A 1 83 ? -12.635 -7.538 12.057 1.00 96.62 83 GLU A O 1
ATOM 659 N N . LEU A 1 84 ? -12.343 -6.002 10.457 1.00 95.31 84 LEU A N 1
ATOM 660 C CA . LEU A 1 84 ? -10.892 -5.936 10.628 1.00 95.31 84 LEU A CA 1
ATOM 661 C C . LEU A 1 84 ? -10.477 -5.477 12.037 1.00 95.31 84 LEU A C 1
ATOM 663 O O . LEU A 1 84 ? -9.547 -6.037 12.614 1.00 95.31 84 LEU A O 1
ATOM 667 N N . VAL A 1 85 ? -11.160 -4.484 12.619 1.00 95.19 85 VAL A N 1
ATOM 668 C CA . VAL A 1 85 ? -10.894 -4.053 14.007 1.00 95.19 85 VAL A CA 1
ATOM 669 C C . VAL A 1 85 ? -11.170 -5.192 14.989 1.00 95.19 85 VAL A C 1
ATOM 671 O O . VAL A 1 85 ? -10.371 -5.414 15.905 1.00 95.19 85 VAL A O 1
ATOM 674 N N . ALA A 1 86 ? -12.278 -5.914 14.798 1.00 94.81 86 ALA A N 1
ATOM 675 C CA . ALA A 1 86 ? -12.634 -7.061 15.626 1.00 94.81 86 ALA A CA 1
ATOM 676 C C . ALA A 1 86 ? -11.578 -8.173 15.521 1.00 94.81 86 ALA A C 1
ATOM 678 O O . ALA A 1 86 ? -11.072 -8.626 16.546 1.00 94.81 86 ALA A O 1
ATOM 679 N N . GLU A 1 87 ? -11.149 -8.516 14.306 1.00 94.31 87 GLU A N 1
ATOM 680 C CA . GLU A 1 87 ? -10.139 -9.550 14.062 1.00 94.31 87 GLU A CA 1
ATOM 681 C C . GLU A 1 87 ? -8.785 -9.204 14.707 1.00 94.31 87 GLU A C 1
ATOM 683 O O . GLU A 1 87 ? -8.138 -10.061 15.313 1.00 94.31 87 GLU A O 1
ATOM 688 N N . ILE A 1 88 ? -8.357 -7.934 14.657 1.00 93.62 88 ILE A N 1
ATOM 689 C CA . ILE A 1 88 ? -7.126 -7.496 15.338 1.00 93.62 88 ILE A CA 1
ATOM 690 C C . ILE A 1 88 ? -7.266 -7.659 16.862 1.00 93.62 88 ILE A C 1
ATOM 692 O O . ILE A 1 88 ? -6.332 -8.125 17.528 1.00 93.62 88 ILE A O 1
ATOM 696 N N . CYS A 1 89 ? -8.423 -7.305 17.432 1.00 92.00 89 CYS A N 1
ATOM 697 C CA . CYS A 1 89 ? -8.695 -7.500 18.859 1.00 92.00 89 CYS A CA 1
ATOM 698 C C . CYS A 1 89 ? -8.664 -8.984 19.249 1.00 92.00 89 CYS A C 1
ATOM 700 O O . CYS A 1 89 ? -8.048 -9.342 20.260 1.00 92.00 89 CYS A O 1
ATOM 702 N N . ASP A 1 90 ? -9.267 -9.845 18.435 1.00 91.31 90 ASP A N 1
ATOM 703 C CA . ASP A 1 90 ? -9.315 -11.287 18.663 1.00 91.31 90 ASP A CA 1
ATOM 704 C C . ASP A 1 90 ? -7.918 -11.910 18.576 1.00 91.31 90 ASP A C 1
ATOM 706 O O . ASP A 1 90 ? -7.488 -12.619 19.494 1.00 91.31 90 ASP A O 1
ATOM 710 N N . CYS A 1 91 ? -7.136 -11.551 17.554 1.00 89.88 91 CYS A N 1
ATOM 711 C CA . CYS A 1 91 ? -5.733 -11.945 17.426 1.00 89.88 91 CYS A CA 1
ATOM 712 C C . CYS A 1 91 ? -4.923 -11.586 18.680 1.00 89.88 91 CYS A C 1
ATOM 714 O O . CYS A 1 91 ? -4.163 -12.405 19.213 1.00 89.88 91 CYS A O 1
ATOM 716 N N . LYS A 1 92 ? -5.111 -10.371 19.201 1.00 88.56 92 LYS A N 1
ATOM 717 C CA . LYS A 1 92 ? -4.442 -9.907 20.417 1.00 88.56 92 LYS A CA 1
ATOM 718 C C . LYS A 1 92 ? -4.825 -10.725 21.651 1.00 88.56 92 LYS A C 1
ATOM 720 O O . LYS A 1 92 ? -3.951 -11.047 22.462 1.00 88.56 92 LYS A O 1
ATOM 725 N N . MET A 1 93 ? -6.098 -11.089 21.795 1.00 85.88 93 MET A N 1
ATOM 726 C CA . MET A 1 93 ? -6.569 -11.950 22.886 1.00 85.88 93 MET A CA 1
ATOM 727 C C . MET A 1 93 ? -5.951 -13.352 22.805 1.00 85.88 93 MET A C 1
ATOM 729 O O . MET A 1 93 ? -5.454 -13.869 23.809 1.00 85.88 93 MET A O 1
ATOM 733 N N . LEU A 1 94 ? -5.891 -13.940 21.608 1.00 82.12 94 LEU A N 1
ATOM 734 C CA . LEU A 1 94 ? -5.281 -15.255 21.386 1.00 82.12 94 LEU A CA 1
ATOM 735 C C . LEU A 1 94 ? -3.791 -15.285 21.754 1.00 82.12 94 LEU A C 1
ATOM 737 O O . LEU A 1 94 ? -3.314 -16.263 22.336 1.00 82.12 94 LEU A O 1
ATOM 741 N N . SER A 1 95 ? -3.051 -14.214 21.462 1.00 73.19 95 SER A N 1
ATOM 742 C CA . SER A 1 95 ? -1.632 -14.104 21.819 1.00 73.19 95 SER A CA 1
ATOM 743 C C . SER A 1 95 ? -1.393 -14.029 23.330 1.00 73.19 95 SER A C 1
ATOM 745 O O . SER A 1 95 ? -0.412 -14.593 23.816 1.00 73.19 95 SER A O 1
ATOM 747 N N . ARG A 1 96 ? -2.297 -13.397 24.091 1.00 69.88 96 ARG A N 1
ATOM 748 C CA . ARG A 1 96 ? -2.209 -13.335 25.562 1.00 69.88 96 ARG A CA 1
ATOM 749 C C . ARG A 1 96 ? -2.441 -14.702 26.200 1.00 69.88 96 ARG A C 1
ATOM 751 O O . ARG A 1 96 ? -1.656 -15.128 27.041 1.00 69.88 96 ARG A O 1
ATOM 758 N N . ASN A 1 97 ? -3.442 -15.434 25.717 1.00 60.47 97 ASN A N 1
ATOM 759 C CA . ASN A 1 97 ? -3.803 -16.742 26.264 1.00 60.47 97 ASN A CA 1
ATOM 760 C C . ASN A 1 97 ? -2.708 -17.806 26.070 1.00 60.47 97 ASN A C 1
ATOM 762 O O . ASN A 1 97 ? -2.631 -18.751 26.847 1.00 60.47 97 ASN A O 1
ATOM 766 N N . LYS A 1 98 ? -1.815 -17.661 25.080 1.00 59.81 98 LYS A N 1
ATOM 767 C CA . LYS A 1 98 ? -0.684 -18.589 24.887 1.00 59.81 98 LYS A CA 1
ATOM 768 C C . LYS A 1 98 ? 0.392 -18.490 25.974 1.00 59.81 98 LYS A C 1
ATOM 770 O O . LYS A 1 98 ? 1.134 -19.453 26.156 1.00 59.81 98 LYS A O 1
ATOM 775 N N . GLN A 1 99 ? 0.503 -17.369 26.690 1.00 57.56 99 GLN A N 1
ATOM 776 C CA . GLN A 1 99 ? 1.503 -17.221 27.756 1.00 57.56 99 GLN A CA 1
ATOM 777 C C . GLN A 1 99 ? 1.094 -17.929 29.059 1.00 57.56 99 GLN A C 1
ATOM 779 O O . GLN A 1 99 ? 1.976 -18.377 29.793 1.00 57.56 99 GLN A O 1
ATOM 784 N N . ASP A 1 100 ? -0.210 -18.114 29.297 1.00 55.38 100 ASP A N 1
ATOM 785 C CA . ASP A 1 100 ? -0.751 -18.741 30.514 1.00 55.38 100 ASP A CA 1
ATOM 786 C C . ASP A 1 100 ? -0.832 -20.276 30.459 1.00 55.38 100 ASP A C 1
ATOM 788 O O . ASP A 1 100 ? -0.956 -20.936 31.490 1.00 55.38 100 ASP A O 1
ATOM 792 N N . VAL A 1 101 ? -0.697 -20.892 29.280 1.00 57.88 101 VAL A N 1
ATOM 793 C CA . VAL A 1 1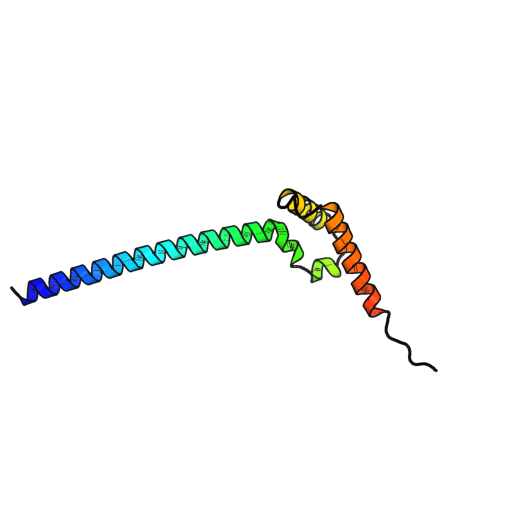01 ? -0.772 -22.358 29.118 1.00 57.88 101 VAL A CA 1
ATOM 794 C C . VAL A 1 101 ? 0.619 -22.990 29.216 1.00 57.88 101 VAL A C 1
ATOM 796 O O . VAL A 1 101 ? 1.055 -23.737 28.340 1.00 57.88 101 VAL A O 1
ATOM 799 N N . ARG A 1 102 ? 1.363 -22.707 30.293 1.00 60.53 102 ARG A N 1
ATOM 800 C CA . ARG A 1 102 ? 2.482 -23.587 30.663 1.00 60.53 102 ARG A CA 1
ATOM 801 C C . ARG A 1 102 ? 1.900 -24.790 31.406 1.00 60.53 102 ARG A C 1
ATOM 803 O O . ARG A 1 102 ? 1.332 -24.589 32.479 1.00 60.53 102 ARG A O 1
ATO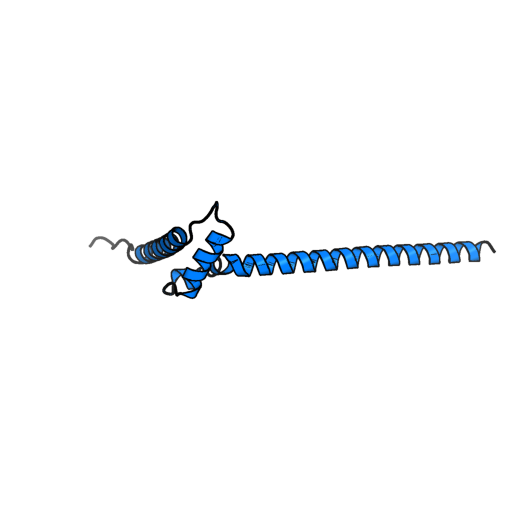M 810 N N . PRO A 1 103 ? 2.025 -26.027 30.890 1.00 59.94 103 PRO A N 1
ATOM 811 C CA . PRO A 1 103 ? 1.573 -27.198 31.628 1.00 59.94 103 PRO A CA 1
ATOM 812 C C . PRO A 1 103 ? 2.316 -27.259 32.967 1.00 59.94 103 PRO A C 1
ATOM 814 O O . PRO A 1 103 ? 3.547 -27.337 33.006 1.00 59.94 103 PRO A O 1
ATOM 817 N N . GLN A 1 104 ? 1.570 -27.180 34.071 1.00 68.06 104 GLN A N 1
ATOM 818 C CA . GLN A 1 104 ? 2.129 -27.414 35.397 1.00 68.06 104 GLN A CA 1
ATOM 819 C C . GLN A 1 104 ? 2.529 -28.888 35.491 1.00 68.06 104 GLN A C 1
ATOM 821 O O . GLN A 1 104 ? 1.766 -29.773 35.098 1.00 68.06 104 GLN A O 1
ATOM 826 N N . LYS A 1 105 ? 3.746 -29.159 35.977 1.00 52.81 105 LYS A N 1
ATOM 827 C CA . LYS A 1 105 ? 4.168 -30.535 36.254 1.00 52.81 105 LYS A CA 1
ATOM 828 C C . LYS A 1 105 ? 3.246 -31.125 37.334 1.00 52.81 105 LYS A C 1
ATOM 830 O O . LYS A 1 105 ? 3.012 -30.432 38.326 1.00 52.81 105 LYS A O 1
ATOM 835 N N . PRO A 1 106 ? 2.751 -32.364 37.165 1.00 64.56 106 PRO A N 1
ATOM 836 C CA . PRO A 1 106 ? 2.013 -33.055 38.218 1.00 64.56 106 PRO A CA 1
ATOM 837 C C . PRO A 1 106 ? 2.871 -33.161 39.486 1.00 64.56 106 PRO A C 1
ATOM 8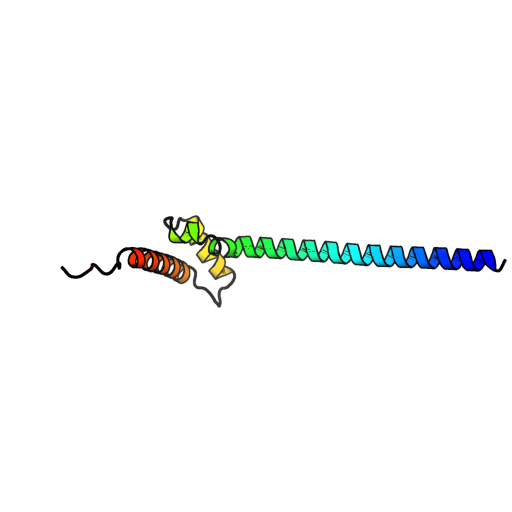39 O O . PRO A 1 106 ? 4.085 -33.360 39.373 1.00 64.56 106 PRO A O 1
ATOM 842 N N . GLN A 1 107 ? 2.237 -32.987 40.651 1.00 61.25 107 GLN A N 1
ATOM 843 C CA . GLN A 1 107 ? 2.843 -33.215 41.969 1.00 61.25 107 GLN A CA 1
ATOM 844 C C . GLN A 1 107 ? 3.159 -34.693 42.196 1.00 61.25 107 GLN A C 1
ATOM 846 O O . GLN A 1 107 ? 2.363 -35.540 41.730 1.00 61.25 107 GLN A O 1
#

Secondary structure (DSSP, 8-state):
-HHHHHHHHHHHHHHHHHHHHHHHHHHHHHHHHHHHHHHHHHHHHHGGGG-HHHHHHS---HHHHHHHHHHHHHSTTT--HHHHHHHHHHHHHHHHHHHH-PPPPP-

pLDDT: mean 87.59, std 12.7, range [52.81, 98.69]

Organism: Araneus ventricosus (NCBI:txid182803)